Protein AF-A0A382C9W7-F1 (afdb_monomer_lite)

Sequence (84 aa):
MPLPVVDYLKIPEDREPYLEGHKCSNCDSIFLGERNVCSNCSSRDKIEKIELGNKGKLYSYCIVHRSFPGIDVPYISAIVDLDD

Secondary structure (DSSP, 8-state):
-PPPSSTTEE--SSS--EEEEEEETTT--EEES--SB-TTT--BS-EEEEEPPS-EEEEEEEEES--STTS-SSEEEEEEEE--

Organism: NCBI:txid408172

pLDDT: mean 93.34, std 4.52, range [64.75, 98.19]

InterPro domains:
  IPR002878 ChsH2, C-terminal OB-fold domain [PF01796] (51-84)
  IPR012340 Nucleic acid-binding, OB-fold [SSF50249] (15-84)
  IPR022002 ChsH2, rubredoxin-like zinc ribbon domain [PF12172] (15-45)
  IPR052513 Thioester Dehydratase-Related Protein [PTHR34075] (16-84)

Radius of gyration: 15.92 Å; chains: 1; bounding box: 37×33×40 Å

Foldseek 3Di:
DDDDPDPQFDDDPPDDIFGKWKAAPPPRDIDGDDDQADPPPRDGNRIDIDTFDPDFAFPDKDQDQDDDPPDDDGDIDTDTDGPD

Structure (mmCIF, N/CA/C/O backbone):
data_AF-A0A382C9W7-F1
#
_entry.id   AF-A0A382C9W7-F1
#
loop_
_atom_site.group_PDB
_atom_site.id
_atom_site.type_symbol
_atom_site.label_atom_id
_atom_site.label_alt_id
_atom_site.label_comp_id
_atom_site.label_asym_id
_atom_site.label_entity_id
_atom_site.label_seq_id
_atom_site.pdbx_PDB_ins_code
_atom_site.Cartn_x
_atom_site.Cartn_y
_atom_site.Cartn_z
_atom_site.occupancy
_atom_site.B_iso_or_equiv
_atom_site.auth_seq_id
_atom_site.auth_comp_id
_atom_site.auth_asym_id
_atom_site.auth_atom_id
_atom_site.pdbx_PDB_model_num
ATOM 1 N N . MET A 1 1 ? 17.011 -12.824 5.429 1.00 64.75 1 MET A N 1
ATOM 2 C CA . MET A 1 1 ? 15.585 -12.450 5.426 1.00 64.75 1 MET A CA 1
ATOM 3 C C . MET A 1 1 ? 15.440 -11.221 4.540 1.00 64.75 1 MET A C 1
ATOM 5 O O . MET A 1 1 ? 16.250 -10.313 4.714 1.00 64.75 1 MET A O 1
ATOM 9 N N . PRO A 1 2 ? 14.548 -11.215 3.539 1.00 77.12 2 PRO A N 1
ATOM 10 C CA . PRO A 1 2 ? 14.321 -10.028 2.716 1.00 77.12 2 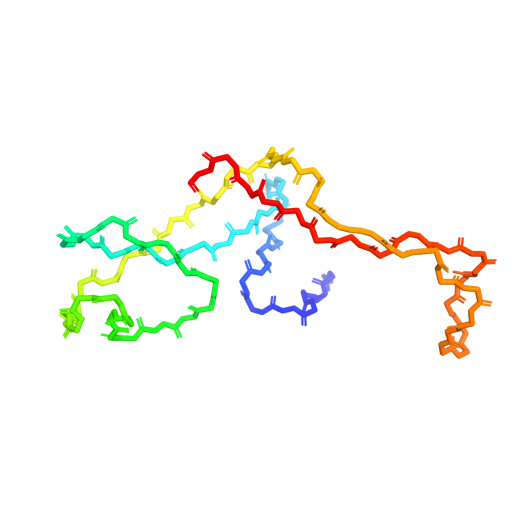PRO A CA 1
ATOM 11 C C . PRO A 1 2 ? 13.877 -8.865 3.609 1.00 77.12 2 PRO A C 1
ATOM 13 O O . PRO A 1 2 ? 13.006 -9.031 4.459 1.00 77.12 2 PRO A O 1
ATOM 16 N N . LEU A 1 3 ? 14.518 -7.707 3.452 1.00 85.94 3 LEU A N 1
ATOM 17 C CA . LEU A 1 3 ? 14.143 -6.501 4.182 1.00 85.94 3 LEU A CA 1
ATOM 18 C C . LEU A 1 3 ? 13.020 -5.796 3.418 1.00 85.94 3 LEU A C 1
ATOM 20 O O . LEU A 1 3 ? 13.159 -5.599 2.206 1.00 85.94 3 LEU A O 1
ATOM 24 N N . PRO A 1 4 ? 11.918 -5.417 4.084 1.00 90.00 4 PRO A N 1
ATOM 25 C CA . PRO A 1 4 ? 10.874 -4.665 3.421 1.00 90.00 4 PRO A CA 1
ATOM 26 C C . PRO A 1 4 ? 11.393 -3.268 3.074 1.00 90.00 4 PRO A C 1
ATOM 28 O O . PRO A 1 4 ? 12.094 -2.628 3.854 1.00 90.00 4 PRO A O 1
ATOM 31 N N . VAL A 1 5 ? 11.034 -2.789 1.885 1.00 89.31 5 VAL A N 1
ATOM 32 C CA . VAL A 1 5 ? 11.389 -1.435 1.432 1.00 89.31 5 VAL A CA 1
ATOM 33 C C . VAL A 1 5 ? 10.650 -0.343 2.222 1.00 89.31 5 VAL A C 1
ATOM 35 O O . VAL A 1 5 ? 11.088 0.803 2.254 1.00 89.31 5 VAL A O 1
ATOM 38 N N . VAL A 1 6 ? 9.532 -0.699 2.860 1.00 91.50 6 VAL A N 1
ATOM 39 C CA . VAL A 1 6 ? 8.657 0.184 3.641 1.00 91.50 6 VAL A CA 1
ATOM 40 C C . VAL A 1 6 ? 8.107 -0.558 4.859 1.00 91.50 6 VAL A C 1
ATOM 42 O O . VAL A 1 6 ? 7.810 -1.746 4.773 1.00 91.50 6 VAL A O 1
ATOM 45 N N . ASP A 1 7 ? 7.902 0.142 5.975 1.00 92.38 7 ASP A N 1
ATOM 46 C CA . ASP A 1 7 ? 7.534 -0.479 7.263 1.00 92.38 7 ASP A CA 1
ATOM 47 C C . ASP A 1 7 ? 6.159 -1.164 7.272 1.00 92.38 7 ASP A C 1
ATOM 49 O O . ASP A 1 7 ? 5.907 -2.077 8.065 1.00 92.38 7 ASP A O 1
ATOM 53 N N . TYR A 1 8 ? 5.253 -0.716 6.401 1.00 93.12 8 TYR A N 1
ATOM 54 C CA . TYR A 1 8 ? 3.907 -1.271 6.256 1.00 93.12 8 TYR A CA 1
ATOM 55 C C . TYR A 1 8 ? 3.851 -2.479 5.309 1.00 93.12 8 TYR A C 1
ATOM 57 O O . TYR A 1 8 ? 2.790 -3.077 5.170 1.00 93.12 8 TYR A O 1
ATOM 65 N N . LEU A 1 9 ? 4.966 -2.876 4.683 1.00 94.00 9 LEU A N 1
ATOM 66 C CA . LEU A 1 9 ? 5.079 -4.164 3.998 1.00 94.00 9 LEU A CA 1
ATOM 67 C C . LEU A 1 9 ? 5.613 -5.199 4.990 1.00 94.00 9 LEU A C 1
ATOM 69 O O . LEU A 1 9 ? 6.777 -5.155 5.387 1.00 94.00 9 LEU A O 1
ATOM 73 N N . LYS A 1 10 ? 4.767 -6.140 5.398 1.00 93.19 10 LYS A N 1
ATOM 74 C CA . LYS A 1 10 ? 5.140 -7.194 6.344 1.00 93.19 10 LYS A CA 1
ATOM 75 C C . LYS A 1 10 ? 5.511 -8.460 5.586 1.00 93.19 10 LYS A C 1
ATOM 77 O O . LYS A 1 10 ? 4.753 -8.918 4.736 1.00 93.19 10 LYS A O 1
ATOM 82 N N . ILE A 1 11 ? 6.668 -9.028 5.923 1.00 93.31 11 ILE A N 1
ATOM 83 C CA . ILE A 1 11 ? 7.198 -10.256 5.316 1.00 93.31 11 ILE A CA 1
ATOM 84 C C . ILE A 1 11 ? 7.436 -11.287 6.433 1.00 93.31 11 ILE A C 1
ATOM 86 O O . ILE A 1 11 ? 8.553 -11.391 6.942 1.00 93.31 11 ILE A O 1
ATOM 90 N N . PRO A 1 12 ? 6.382 -11.976 6.900 1.00 91.69 12 PRO A N 1
ATOM 91 C CA . PRO A 1 12 ? 6.512 -13.040 7.895 1.00 91.69 12 PRO A CA 1
ATOM 92 C C . PRO A 1 12 ? 7.184 -14.290 7.296 1.00 91.69 12 PRO A C 1
ATOM 94 O O . PRO A 1 12 ? 7.135 -14.502 6.089 1.00 91.69 12 PRO A O 1
ATOM 97 N N . GLU A 1 13 ? 7.801 -15.129 8.134 1.00 89.81 13 GLU A N 1
ATOM 98 C CA . GLU A 1 13 ? 8.468 -16.364 7.678 1.00 89.81 13 GLU A CA 1
ATOM 99 C C . GLU A 1 13 ? 7.470 -17.469 7.286 1.00 89.81 13 GLU A C 1
ATOM 101 O O . GLU A 1 13 ? 7.734 -18.241 6.368 1.00 89.81 13 GLU A O 1
ATOM 106 N N . ASP A 1 14 ? 6.310 -1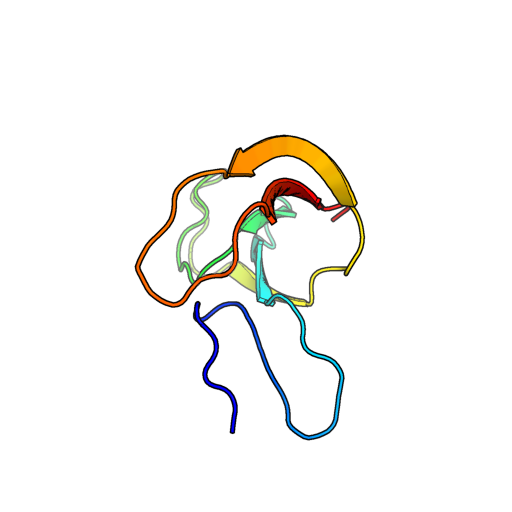7.508 7.950 1.00 91.75 14 ASP A N 1
ATOM 107 C CA . ASP A 1 14 ? 5.362 -18.630 7.883 1.00 91.75 14 ASP A CA 1
ATOM 108 C C . ASP A 1 14 ? 4.127 -18.376 7.002 1.00 91.75 14 ASP A C 1
ATOM 110 O O . ASP A 1 14 ? 3.246 -19.234 6.902 1.00 91.75 14 ASP A O 1
ATOM 114 N N . ARG A 1 15 ? 3.996 -17.187 6.396 1.00 91.12 15 ARG A N 1
ATOM 115 C CA . ARG A 1 15 ? 2.843 -16.854 5.544 1.00 91.12 15 ARG A CA 1
ATOM 116 C C . ARG A 1 15 ? 3.186 -15.844 4.453 1.00 91.12 15 ARG A C 1
ATOM 118 O O . ARG A 1 15 ? 4.264 -15.261 4.443 1.00 91.12 15 ARG A O 1
ATOM 125 N N . GLU A 1 16 ? 2.231 -15.628 3.554 1.00 91.50 16 GLU A N 1
ATOM 126 C CA . GLU A 1 16 ? 2.369 -14.667 2.462 1.00 91.50 16 GLU A CA 1
ATOM 127 C C . GLU A 1 16 ? 2.594 -13.228 2.975 1.00 91.50 16 GLU A C 1
ATOM 129 O O . GLU A 1 16 ? 2.008 -12.831 3.994 1.00 91.50 16 GLU A O 1
ATOM 134 N N . PRO A 1 17 ? 3.425 -12.427 2.279 1.00 93.06 17 PRO A N 1
ATOM 135 C CA . PRO A 1 17 ? 3.579 -11.009 2.566 1.00 93.06 17 PRO A CA 1
ATOM 136 C C . PRO A 1 17 ? 2.258 -10.250 2.432 1.00 93.06 17 PRO A C 1
ATOM 138 O O . PRO A 1 17 ? 1.429 -10.561 1.578 1.00 93.06 17 PRO A O 1
ATOM 141 N N . TYR A 1 18 ? 2.087 -9.217 3.251 1.00 93.88 18 TYR A N 1
ATOM 142 C CA . TYR A 1 18 ? 0.864 -8.417 3.274 1.00 93.88 18 TYR A CA 1
ATOM 143 C C . TYR A 1 18 ? 1.156 -6.948 3.582 1.00 93.88 18 TYR A C 1
ATOM 145 O O . TYR A 1 18 ? 2.216 -6.597 4.114 1.00 93.88 18 TYR A O 1
ATOM 153 N N . LEU A 1 19 ? 0.194 -6.084 3.255 1.00 94.62 19 LEU A N 1
ATOM 154 C CA . LEU A 1 19 ? 0.226 -4.673 3.625 1.00 94.62 19 LEU A CA 1
ATOM 155 C C . LEU A 1 19 ? -0.508 -4.464 4.955 1.00 94.62 19 LEU A C 1
ATOM 157 O O . LEU A 1 19 ? -1.669 -4.839 5.110 1.00 94.62 19 LEU A O 1
ATOM 161 N N . GLU A 1 20 ? 0.175 -3.854 5.919 1.00 95.62 20 GLU A N 1
ATOM 162 C CA . GLU A 1 20 ? -0.407 -3.412 7.187 1.00 95.62 20 GLU A CA 1
ATOM 163 C C . GLU A 1 20 ? -0.990 -2.004 7.016 1.00 95.62 20 GLU A C 1
ATOM 165 O O . GLU A 1 20 ? -0.269 -1.022 6.818 1.00 95.62 20 GLU A O 1
ATOM 170 N N . GLY A 1 21 ? -2.314 -1.916 7.084 1.00 95.06 21 GLY A N 1
ATOM 171 C CA . GLY A 1 21 ? -3.061 -0.669 7.122 1.00 95.06 21 GLY A CA 1
ATOM 172 C C . GLY A 1 21 ? -3.362 -0.222 8.550 1.00 95.06 21 GLY A C 1
ATOM 173 O O . GLY A 1 21 ? -3.290 -0.984 9.513 1.00 95.06 21 GLY A O 1
ATOM 174 N N . HIS A 1 22 ? -3.749 1.039 8.676 1.00 95.31 22 HIS A N 1
ATOM 175 C CA . HIS A 1 22 ? -4.118 1.689 9.923 1.00 95.31 22 HIS A CA 1
ATOM 176 C C . HIS A 1 22 ? -5.522 2.270 9.781 1.00 95.31 22 HIS A C 1
ATOM 178 O O . HIS A 1 22 ? -5.712 3.299 9.130 1.00 95.31 22 HIS A O 1
ATOM 184 N N . LYS A 1 23 ? -6.512 1.603 10.376 1.00 95.50 23 LYS A N 1
ATOM 185 C CA . LYS A 1 23 ? -7.924 1.970 10.276 1.00 95.50 23 LYS A CA 1
ATOM 186 C C . LYS A 1 23 ? -8.371 2.765 11.491 1.00 95.50 23 LYS A C 1
ATOM 188 O O . LYS A 1 23 ? -8.146 2.372 12.632 1.00 95.50 23 LYS A O 1
ATOM 193 N N . CYS A 1 24 ? -9.036 3.888 11.248 1.00 96.12 24 CYS A N 1
ATOM 194 C CA . CYS A 1 24 ? -9.673 4.658 12.304 1.00 96.12 24 CYS A CA 1
ATOM 195 C C . CYS A 1 24 ? -10.992 4.003 12.732 1.00 96.12 24 CYS A C 1
ATOM 197 O O . CYS A 1 24 ? -11.920 3.922 11.932 1.00 96.12 24 CYS A O 1
ATOM 199 N N . SER A 1 25 ? -11.126 3.633 14.005 1.00 94.75 25 SER A N 1
ATOM 200 C CA . SER A 1 25 ? -12.350 3.021 14.543 1.00 94.75 25 SER A CA 1
ATOM 201 C C . SER A 1 25 ? -13.529 3.992 14.705 1.00 94.75 25 SER A C 1
ATOM 203 O O . SER A 1 25 ? -14.629 3.565 15.036 1.00 94.75 25 SER A O 1
ATOM 205 N N . ASN A 1 26 ? -13.330 5.294 14.463 1.00 95.19 26 ASN A N 1
ATOM 206 C CA . ASN A 1 26 ? -14.383 6.313 14.567 1.00 95.19 26 ASN A CA 1
ATOM 207 C C . ASN A 1 26 ? -15.009 6.719 13.220 1.00 95.19 26 ASN A C 1
ATOM 209 O O . ASN A 1 26 ? -16.160 7.138 13.188 1.00 95.19 26 ASN A O 1
ATOM 213 N N . CYS A 1 27 ? -14.252 6.672 12.121 1.00 95.06 27 CYS A N 1
ATOM 214 C CA . CYS A 1 27 ? -14.717 7.140 10.803 1.00 95.06 27 CYS A CA 1
ATOM 215 C C . CYS A 1 27 ? -14.346 6.203 9.648 1.00 95.06 27 CYS A C 1
ATOM 217 O O . CYS A 1 27 ? -14.447 6.595 8.488 1.00 95.06 27 CYS A O 1
ATOM 219 N N . ASP A 1 28 ? -13.838 5.014 9.971 1.00 94.50 28 ASP A N 1
ATOM 220 C CA . ASP A 1 28 ? -13.447 3.952 9.043 1.00 94.50 28 ASP A CA 1
ATOM 221 C C . ASP A 1 28 ? -12.361 4.302 8.016 1.00 94.50 28 ASP A C 1
ATOM 223 O O . ASP A 1 28 ? -11.990 3.450 7.219 1.00 94.50 28 ASP A O 1
ATOM 227 N N . SER A 1 29 ? -11.784 5.507 8.053 1.00 94.69 29 SER A N 1
ATOM 228 C CA . SER A 1 29 ? -10.687 5.877 7.154 1.00 94.69 29 SER A CA 1
ATOM 229 C C . SER A 1 29 ? -9.452 5.007 7.386 1.00 94.69 29 SER A C 1
ATOM 231 O O . SER A 1 29 ? -9.021 4.830 8.531 1.00 94.69 29 SER A O 1
ATOM 233 N N . ILE A 1 30 ? -8.872 4.518 6.292 1.00 95.12 30 ILE A N 1
ATOM 234 C CA . ILE A 1 30 ? -7.696 3.647 6.270 1.00 95.12 30 ILE A CA 1
ATOM 235 C C . ILE A 1 30 ? -6.485 4.440 5.776 1.00 95.12 30 ILE A C 1
ATOM 237 O O . ILE A 1 30 ? -6.578 5.248 4.852 1.00 95.12 30 ILE A O 1
ATOM 241 N N . PHE A 1 31 ? -5.333 4.208 6.400 1.00 93.88 31 PHE A N 1
ATOM 242 C CA . PHE A 1 31 ? -4.066 4.837 6.044 1.00 93.88 31 PHE A CA 1
ATOM 243 C C . PHE A 1 31 ? -2.950 3.795 5.951 1.00 93.88 31 PHE A C 1
ATOM 245 O O . PHE A 1 31 ? -2.942 2.823 6.702 1.00 93.88 31 PHE A O 1
ATOM 252 N N . LEU A 1 32 ? -1.974 4.027 5.072 1.00 92.56 32 LEU A N 1
ATOM 253 C CA . LEU A 1 32 ? -0.691 3.323 5.108 1.00 92.56 32 LEU A CA 1
ATOM 254 C C . LEU A 1 32 ? 0.306 4.104 5.974 1.00 92.56 32 LEU A C 1
ATOM 256 O O . LEU A 1 32 ? 0.404 5.334 5.879 1.00 92.56 32 LEU A O 1
ATOM 260 N N . GLY A 1 33 ? 1.058 3.371 6.795 1.00 87.88 33 GLY A N 1
ATOM 261 C CA . GLY A 1 33 ? 2.014 3.920 7.756 1.00 87.88 33 GLY A CA 1
ATOM 262 C C . GLY A 1 33 ? 1.390 4.299 9.102 1.00 87.88 33 GLY A C 1
ATOM 263 O O . GLY A 1 33 ? 0.239 4.731 9.185 1.00 87.88 33 GLY A O 1
ATOM 264 N N . GLU A 1 34 ? 2.180 4.140 10.163 1.00 87.81 34 GLU A N 1
ATOM 265 C CA . GLU A 1 34 ? 1.726 4.296 11.542 1.00 87.81 34 GLU A CA 1
ATOM 266 C C . GLU A 1 34 ? 1.394 5.749 11.891 1.00 87.81 34 GLU A C 1
ATOM 268 O O . GLU A 1 34 ? 2.137 6.684 11.576 1.00 87.81 34 GLU A O 1
ATOM 273 N N . ARG A 1 35 ? 0.242 5.945 12.543 1.00 88.25 35 ARG A N 1
ATOM 274 C CA . ARG A 1 35 ? -0.257 7.257 12.963 1.00 88.25 35 ARG A CA 1
ATOM 275 C C . ARG A 1 35 ? -1.040 7.138 14.265 1.00 88.25 35 ARG A C 1
ATOM 277 O O . ARG A 1 35 ? -1.805 6.198 14.442 1.00 88.25 35 ARG A O 1
ATOM 284 N N . ASN A 1 36 ? -0.926 8.161 15.113 1.00 90.38 36 ASN A N 1
ATOM 285 C CA . ASN A 1 36 ? -1.680 8.266 16.372 1.00 90.38 36 ASN A CA 1
ATOM 286 C C . ASN A 1 36 ? -2.929 9.160 16.261 1.00 90.38 36 ASN A C 1
ATOM 288 O O . ASN A 1 36 ? -3.758 9.197 17.169 1.00 90.38 36 ASN A O 1
ATOM 292 N N . VAL A 1 37 ? -3.069 9.905 15.158 1.00 94.38 37 VAL A N 1
ATOM 293 C CA . VAL A 1 37 ? -4.167 10.859 14.935 1.00 94.38 37 VAL A CA 1
ATOM 294 C C . VAL A 1 37 ? -4.763 10.655 13.547 1.00 94.38 37 VAL A C 1
ATOM 296 O O . VAL A 1 37 ? -4.038 10.608 12.553 1.00 94.38 37 VAL A O 1
ATOM 299 N N . CYS A 1 38 ? -6.090 10.556 13.475 1.00 95.00 38 CYS A N 1
ATOM 300 C CA . CYS A 1 38 ? -6.811 10.414 12.213 1.00 95.00 38 CYS A CA 1
ATOM 301 C C . CYS A 1 38 ? -6.817 11.739 11.439 1.00 95.00 38 CYS A C 1
ATOM 303 O O . CYS A 1 38 ? -7.331 12.741 11.932 1.00 95.00 38 CYS A O 1
ATOM 305 N N . SER A 1 39 ? -6.319 11.740 10.200 1.00 93.19 39 SER A N 1
ATOM 306 C CA . SER A 1 39 ? -6.314 12.937 9.343 1.00 93.19 39 SER A CA 1
ATOM 307 C C . SER A 1 39 ? -7.701 13.335 8.821 1.00 93.19 39 SER A C 1
ATOM 309 O O . SER A 1 39 ? -7.855 14.455 8.351 1.00 93.19 39 SER A O 1
ATOM 311 N N . ASN A 1 40 ? -8.697 12.446 8.906 1.00 94.75 40 ASN A N 1
ATOM 312 C CA . ASN A 1 40 ? -10.062 12.714 8.450 1.00 94.75 40 ASN A CA 1
ATOM 313 C C . ASN A 1 40 ? -10.937 13.323 9.563 1.00 94.75 40 ASN A C 1
ATOM 315 O O . ASN A 1 40 ? -11.535 14.376 9.378 1.00 94.75 40 ASN A O 1
ATOM 319 N N . CYS A 1 41 ? -10.980 12.697 10.748 1.00 95.81 41 CYS A N 1
ATOM 320 C CA . CYS A 1 41 ? -11.862 13.124 11.848 1.00 95.81 41 CYS A CA 1
ATOM 321 C C . CYS A 1 41 ? -11.140 13.655 13.099 1.00 95.81 41 CYS A C 1
ATOM 323 O O . CYS A 1 41 ? -11.794 14.009 14.075 1.00 95.81 41 CYS A O 1
ATOM 325 N N . SER A 1 42 ? -9.804 13.715 13.104 1.00 94.88 42 SER A N 1
ATOM 326 C CA . SER A 1 42 ? -8.982 14.185 14.237 1.00 94.88 42 SER A CA 1
ATOM 327 C C . SER A 1 42 ? -9.084 13.366 15.534 1.00 94.88 42 SER A C 1
ATOM 329 O O . SER A 1 42 ? -8.557 13.787 16.567 1.00 94.88 42 SER A O 1
ATOM 331 N N . SER A 1 43 ? -9.704 12.179 15.510 1.00 93.88 43 SER A 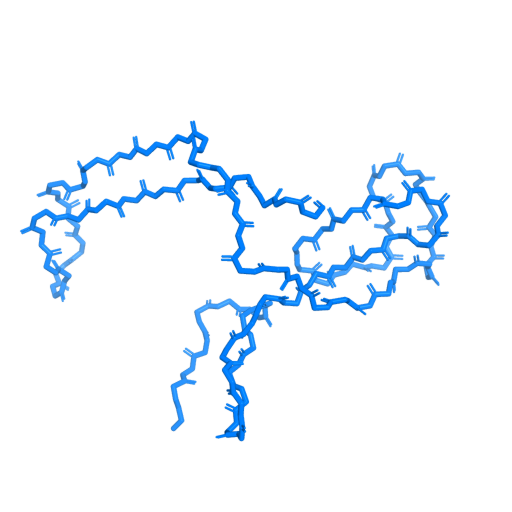N 1
ATOM 332 C CA . SER A 1 43 ? -9.689 11.257 16.651 1.00 93.88 43 SER A CA 1
ATOM 333 C C . SER A 1 43 ? -8.258 10.819 16.978 1.00 93.88 43 SER A C 1
ATOM 335 O O . SER A 1 43 ? -7.482 10.504 16.069 1.00 93.88 43 SER 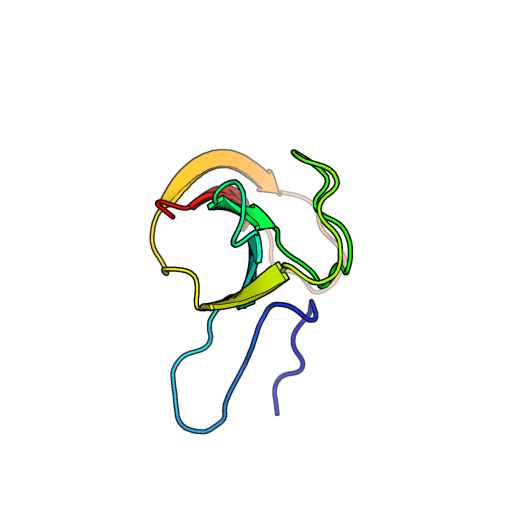A O 1
ATOM 337 N N . ARG A 1 44 ? -7.935 10.745 18.268 1.00 94.25 44 ARG A N 1
ATOM 338 C CA . ARG A 1 44 ? -6.629 10.312 18.786 1.00 94.25 44 ARG A CA 1
ATOM 339 C C . ARG A 1 44 ? -6.738 8.923 19.385 1.00 94.25 44 ARG A C 1
ATOM 341 O O . ARG A 1 44 ? -7.786 8.610 19.940 1.00 94.25 44 ARG A O 1
ATOM 348 N N . ASP A 1 45 ? -5.685 8.121 19.262 1.00 90.94 45 ASP A N 1
ATOM 349 C CA . ASP A 1 45 ? -5.582 6.795 19.897 1.00 90.94 45 ASP A CA 1
ATOM 350 C C . ASP A 1 45 ? -6.752 5.852 19.534 1.00 90.94 45 ASP A C 1
ATOM 352 O O . ASP A 1 45 ? -7.151 4.971 20.292 1.00 90.94 45 ASP A O 1
ATOM 356 N N . LYS A 1 46 ? -7.338 6.074 18.350 1.00 93.06 46 LYS A N 1
ATOM 357 C CA . LYS A 1 46 ? -8.447 5.307 17.755 1.00 93.06 46 LYS A CA 1
ATOM 358 C C . LYS A 1 46 ? -8.046 4.707 16.410 1.00 93.06 46 LYS A C 1
ATOM 360 O O . LYS A 1 46 ? -8.880 4.558 15.523 1.00 93.06 46 LYS A O 1
ATOM 365 N N . ILE A 1 47 ? -6.753 4.475 16.218 1.00 94.06 47 ILE A N 1
ATOM 366 C CA . ILE A 1 47 ? -6.204 3.895 14.998 1.00 94.06 47 ILE A CA 1
ATOM 367 C C . ILE A 1 47 ? -5.734 2.486 15.329 1.00 94.06 47 ILE A C 1
ATOM 369 O O . ILE A 1 47 ? -4.903 2.295 16.213 1.00 94.06 47 ILE A O 1
ATOM 373 N N . GLU A 1 48 ? -6.273 1.514 14.610 1.00 94.50 48 GLU A N 1
ATOM 374 C CA . GLU A 1 48 ? -6.015 0.093 14.804 1.00 94.50 48 GLU A CA 1
ATOM 375 C C . GLU A 1 48 ? -5.320 -0.480 13.571 1.00 94.50 48 GLU A C 1
ATOM 377 O O . GLU A 1 48 ? -5.557 -0.040 12.443 1.00 94.50 48 GLU A O 1
ATOM 382 N N . LYS A 1 49 ? -4.430 -1.451 13.788 1.00 95.06 49 LYS A N 1
ATOM 383 C CA . LYS A 1 49 ? -3.724 -2.140 12.705 1.00 95.06 49 LYS A CA 1
ATOM 384 C C . LYS A 1 49 ? -4.663 -3.145 12.053 1.00 95.06 49 LYS A C 1
ATOM 386 O O . LYS A 1 49 ? -5.303 -3.928 12.752 1.00 95.06 49 LYS A O 1
ATOM 391 N N . ILE A 1 50 ? -4.710 -3.134 10.729 1.00 95.06 50 ILE A N 1
ATOM 392 C CA . ILE A 1 50 ? -5.470 -4.084 9.922 1.00 95.06 50 ILE A CA 1
ATOM 393 C C . ILE A 1 50 ? -4.577 -4.672 8.832 1.00 95.06 50 ILE A C 1
ATOM 395 O O . ILE A 1 50 ? -3.647 -4.029 8.351 1.00 95.06 50 ILE A O 1
ATOM 399 N N . GLU A 1 51 ? -4.863 -5.904 8.442 1.00 95.12 51 GLU A N 1
ATOM 400 C CA . GLU A 1 51 ? -4.285 -6.511 7.246 1.00 95.12 51 GLU A CA 1
ATOM 401 C C . GLU A 1 51 ? -5.153 -6.125 6.046 1.00 95.12 51 GLU A C 1
ATOM 403 O O . GLU A 1 51 ? -6.361 -6.359 6.069 1.00 95.12 51 GLU A O 1
ATOM 408 N N . LEU A 1 52 ? -4.551 -5.485 5.040 1.00 95.50 52 LEU A N 1
ATOM 409 C CA . LEU A 1 52 ? -5.242 -5.093 3.810 1.00 95.50 52 LEU A CA 1
ATOM 410 C C . LEU A 1 52 ? -5.306 -6.259 2.822 1.00 95.50 52 LEU A C 1
ATOM 412 O O . LEU A 1 52 ? -4.471 -7.168 2.845 1.00 95.50 52 LEU A O 1
ATOM 416 N N . GLY A 1 53 ? -6.285 -6.213 1.926 1.00 92.94 53 GLY A N 1
ATOM 417 C CA . GLY A 1 53 ? -6.430 -7.161 0.839 1.00 92.94 53 GLY A CA 1
ATOM 418 C C . GLY A 1 53 ? -5.336 -7.036 -0.225 1.00 92.94 53 GLY A C 1
ATOM 419 O O . GLY A 1 53 ? -4.640 -6.033 -0.361 1.00 92.94 53 GLY A O 1
ATOM 420 N N . ASN A 1 54 ? -5.228 -8.081 -1.045 1.00 91.69 54 ASN A N 1
ATOM 421 C CA . ASN A 1 54 ? -4.283 -8.163 -2.167 1.00 91.69 54 ASN A CA 1
ATOM 422 C C . ASN A 1 54 ? -4.944 -7.859 -3.523 1.00 91.69 54 ASN A C 1
ATOM 424 O O . ASN A 1 54 ? -4.477 -8.310 -4.571 1.00 91.69 54 ASN A O 1
ATOM 428 N N . LYS A 1 55 ? -6.083 -7.159 -3.511 1.00 94.75 55 LYS A N 1
ATOM 429 C CA . LYS A 1 55 ? -6.869 -6.827 -4.703 1.00 94.75 55 LYS A CA 1
ATOM 430 C C . LYS A 1 55 ? -7.187 -5.342 -4.736 1.00 94.75 55 LYS A C 1
ATOM 432 O O . LYS A 1 55 ? -7.325 -4.691 -3.705 1.00 94.75 55 LYS A O 1
ATOM 437 N N . GLY A 1 56 ? -7.276 -4.830 -5.951 1.00 95.06 56 GLY A N 1
ATOM 438 C CA . GLY A 1 56 ? -7.578 -3.440 -6.213 1.00 95.06 56 GLY A CA 1
ATOM 439 C C . GLY A 1 56 ? -7.673 -3.174 -7.706 1.00 95.06 56 GLY A C 1
ATOM 440 O O . GLY A 1 56 ? -7.572 -4.082 -8.540 1.00 95.06 56 GLY A O 1
ATOM 441 N N . LYS A 1 57 ? -7.850 -1.905 -8.046 1.00 97.25 57 LYS A N 1
ATOM 442 C CA . LYS A 1 57 ? -7.985 -1.413 -9.415 1.00 97.25 57 LYS A CA 1
ATOM 443 C C . LYS A 1 57 ? -6.785 -0.557 -9.776 1.00 97.25 57 LYS A C 1
ATOM 445 O O . LYS A 1 57 ? -6.337 0.278 -8.997 1.00 97.25 57 LYS A O 1
ATOM 450 N N . LEU A 1 58 ? -6.270 -0.754 -10.988 1.00 96.75 58 LEU A N 1
ATOM 451 C CA . LEU A 1 58 ? -5.205 0.084 -11.521 1.00 96.75 58 LEU A CA 1
ATOM 452 C C . LEU A 1 58 ? -5.737 1.504 -11.728 1.00 96.75 58 LEU A C 1
ATOM 454 O O . LEU A 1 58 ? -6.553 1.729 -12.620 1.00 96.75 58 LEU A O 1
ATOM 458 N N . TYR A 1 59 ? -5.264 2.442 -10.915 1.00 97.25 59 TYR A N 1
ATOM 459 C CA . TYR A 1 59 ? -5.676 3.838 -10.994 1.00 97.25 59 TYR A CA 1
ATOM 460 C C . TYR A 1 59 ? -4.856 4.596 -12.041 1.00 97.25 59 TYR A C 1
ATOM 462 O O . TYR A 1 59 ? -5.393 5.259 -12.925 1.00 97.25 59 TYR A O 1
ATOM 470 N N . SER A 1 60 ? -3.530 4.470 -11.971 1.00 98.19 60 SER A N 1
ATOM 471 C CA . SER A 1 60 ? -2.601 5.126 -12.892 1.00 98.19 60 SER A CA 1
ATOM 472 C C . SER A 1 60 ? -1.322 4.310 -13.030 1.00 98.19 60 SER A C 1
ATOM 474 O O . SER A 1 60 ? -0.939 3.595 -12.104 1.00 98.19 60 SER A O 1
ATOM 476 N N . TYR A 1 61 ? -0.651 4.401 -14.177 1.00 98.06 61 TYR A N 1
ATOM 477 C CA . TYR A 1 61 ? 0.617 3.714 -14.403 1.00 98.06 61 TYR A CA 1
ATOM 478 C C . TYR A 1 61 ? 1.537 4.475 -15.354 1.00 98.06 61 TYR A C 1
ATOM 480 O O . TYR A 1 61 ? 1.106 5.313 -16.146 1.00 98.06 61 TYR A O 1
ATOM 488 N N . CYS A 1 62 ? 2.824 4.146 -15.290 1.00 97.75 62 CYS A N 1
ATOM 489 C CA . CYS A 1 62 ? 3.849 4.624 -16.205 1.00 97.75 62 CYS A CA 1
ATOM 490 C C . CYS A 1 62 ? 4.781 3.472 -16.594 1.00 97.75 62 CYS A C 1
ATOM 492 O O . CYS A 1 62 ? 5.114 2.626 -15.762 1.00 97.75 62 CYS A O 1
ATOM 494 N N . ILE A 1 63 ? 5.224 3.46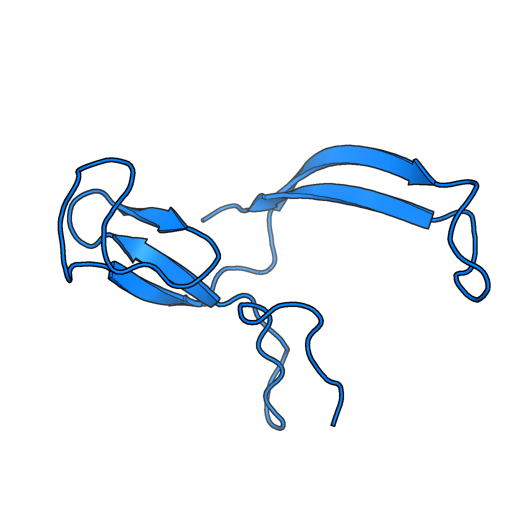3 -17.853 1.00 97.75 63 ILE A N 1
ATOM 495 C CA . ILE A 1 63 ? 6.264 2.552 -18.336 1.00 97.75 63 ILE A CA 1
ATOM 496 C C . ILE A 1 63 ? 7.612 3.261 -18.208 1.00 97.75 63 ILE A C 1
ATOM 498 O O . ILE A 1 63 ? 7.924 4.203 -18.945 1.00 97.75 63 ILE A O 1
ATOM 502 N N . VAL A 1 64 ? 8.416 2.803 -17.256 1.00 97.25 64 VAL A N 1
ATOM 503 C CA . VAL A 1 64 ? 9.711 3.392 -16.929 1.00 97.25 64 VAL A CA 1
ATOM 504 C C . VAL A 1 64 ? 10.780 2.809 -17.849 1.00 97.25 64 VAL A C 1
ATOM 506 O O . VAL A 1 64 ? 11.157 1.649 -17.726 1.00 97.25 64 VAL A O 1
ATOM 509 N N . HIS A 1 65 ? 11.291 3.637 -18.763 1.00 97.31 65 HIS A N 1
ATOM 510 C CA . HIS A 1 65 ? 12.364 3.267 -19.700 1.00 97.31 65 HIS A CA 1
ATOM 511 C C . HIS A 1 65 ? 13.773 3.646 -19.213 1.00 97.31 65 HIS A C 1
ATOM 513 O O . HIS A 1 65 ? 14.762 3.276 -19.841 1.00 97.31 65 HIS A O 1
ATOM 519 N N . ARG A 1 66 ? 13.884 4.427 -18.129 1.00 96.06 66 ARG A N 1
ATOM 520 C CA . ARG A 1 66 ? 15.159 4.853 -17.530 1.00 96.06 66 ARG A CA 1
ATOM 521 C C . ARG A 1 66 ? 15.052 4.787 -16.011 1.00 96.06 66 ARG A C 1
ATOM 523 O O . ARG A 1 66 ? 14.164 5.420 -15.448 1.00 96.06 66 ARG A O 1
ATOM 530 N N . SER A 1 67 ? 15.954 4.046 -15.374 1.00 94.69 67 SER A N 1
ATOM 531 C CA . SER A 1 67 ? 15.999 3.863 -13.919 1.00 94.69 67 SER A CA 1
ATOM 532 C C . SER A 1 67 ? 17.443 3.865 -13.406 1.00 94.69 67 SER A C 1
ATOM 534 O O . SER A 1 67 ? 18.381 4.092 -14.175 1.00 94.69 67 SER A O 1
ATOM 536 N N . PHE A 1 68 ? 17.622 3.666 -12.102 1.00 90.50 68 PHE A N 1
ATOM 537 C CA . PHE A 1 68 ? 18.936 3.591 -11.464 1.00 90.50 68 PHE A CA 1
ATOM 538 C C . PHE A 1 68 ? 19.741 2.378 -11.984 1.00 90.50 68 PHE A C 1
ATOM 540 O O . PHE A 1 68 ? 19.136 1.347 -12.294 1.00 90.50 68 PHE A O 1
ATOM 547 N N . PRO A 1 69 ? 21.087 2.457 -12.085 1.00 93.12 69 PRO A N 1
ATOM 548 C CA . PRO A 1 69 ? 21.908 1.318 -12.498 1.00 93.12 69 PRO A CA 1
ATOM 549 C C . PRO A 1 69 ? 21.626 0.055 -11.670 1.00 93.12 69 PRO A C 1
ATOM 551 O O . PRO A 1 69 ? 21.640 0.102 -10.443 1.00 93.12 69 PRO A O 1
ATOM 554 N N . GLY A 1 7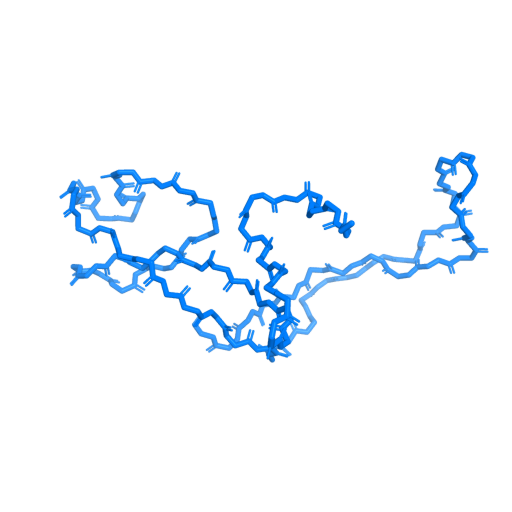0 ? 21.394 -1.073 -12.347 1.00 92.94 70 GLY A N 1
ATOM 555 C CA . GLY A 1 70 ? 21.067 -2.358 -11.714 1.00 92.94 70 GLY A CA 1
ATOM 556 C C . GLY A 1 70 ? 19.572 -2.686 -11.636 1.00 92.94 70 GLY A C 1
ATOM 557 O O . GLY A 1 70 ? 19.233 -3.777 -11.193 1.00 92.94 70 GLY A O 1
ATOM 558 N N . ILE A 1 71 ? 18.686 -1.787 -12.080 1.00 91.81 71 ILE A N 1
ATOM 559 C CA . ILE A 1 71 ? 17.258 -2.081 -12.265 1.00 91.81 71 ILE A CA 1
ATOM 560 C C . ILE A 1 71 ? 16.985 -2.339 -13.747 1.00 91.81 71 ILE A C 1
ATOM 562 O O . ILE A 1 71 ? 17.248 -1.475 -14.588 1.00 91.81 71 ILE A O 1
ATOM 566 N N . ASP A 1 72 ? 16.426 -3.509 -14.051 1.00 95.25 72 ASP A N 1
ATOM 567 C CA . ASP A 1 72 ? 16.025 -3.871 -15.408 1.00 95.25 72 ASP A CA 1
ATOM 568 C C . ASP A 1 72 ? 14.898 -2.961 -15.911 1.00 95.25 72 ASP A C 1
ATOM 570 O O . ASP A 1 72 ? 13.918 -2.690 -15.214 1.00 95.25 72 ASP A O 1
ATOM 574 N N . VAL A 1 73 ? 15.040 -2.486 -17.147 1.00 96.00 73 VAL A N 1
ATOM 575 C CA . VAL A 1 73 ? 14.054 -1.652 -17.844 1.00 96.00 73 VAL A CA 1
ATOM 576 C C . VAL A 1 73 ? 13.716 -2.270 -19.207 1.00 96.00 73 VAL A C 1
ATOM 578 O O . VAL A 1 73 ? 14.600 -2.856 -19.837 1.00 96.00 73 VAL A O 1
ATOM 581 N N . PRO A 1 74 ? 12.476 -2.113 -19.711 1.00 96.19 74 PRO A N 1
ATOM 582 C CA . PRO A 1 74 ? 11.374 -1.350 -19.120 1.00 96.19 74 PRO A CA 1
ATOM 583 C C . PRO A 1 74 ? 10.609 -2.107 -18.022 1.00 96.19 74 PRO A C 1
ATOM 585 O O . PRO A 1 74 ? 10.464 -3.324 -18.085 1.00 96.19 74 PRO A O 1
ATOM 588 N N . TYR A 1 75 ? 10.045 -1.370 -17.060 1.00 95.88 75 TYR A N 1
ATOM 589 C CA . TYR A 1 75 ? 9.083 -1.901 -16.082 1.00 95.88 75 TYR A CA 1
ATOM 590 C C . TYR A 1 75 ? 7.876 -0.972 -15.911 1.00 95.88 75 TYR A C 1
ATOM 592 O O . TYR A 1 75 ? 7.909 0.198 -16.300 1.00 95.88 75 TYR A O 1
ATOM 600 N N . ILE A 1 76 ? 6.799 -1.497 -15.326 1.00 96.88 76 ILE A N 1
ATOM 601 C CA . ILE A 1 76 ? 5.574 -0.742 -15.051 1.00 96.88 76 ILE A CA 1
ATOM 602 C C . ILE A 1 76 ? 5.589 -0.297 -13.588 1.00 96.88 76 ILE A C 1
ATOM 604 O O . ILE A 1 76 ? 5.668 -1.127 -12.687 1.00 96.88 76 ILE A O 1
ATOM 608 N N . SER A 1 77 ? 5.494 1.012 -13.359 1.00 95.69 77 SER A N 1
ATOM 609 C CA . SER A 1 77 ? 5.190 1.587 -12.046 1.00 95.69 77 SER A CA 1
ATOM 610 C C . SER A 1 77 ? 3.708 1.937 -12.001 1.00 95.69 77 SER A C 1
ATOM 612 O O . SER A 1 77 ? 3.207 2.561 -12.939 1.00 95.69 77 SER A O 1
ATOM 614 N N . ALA A 1 78 ? 3.008 1.528 -10.947 1.00 96.75 78 ALA A N 1
ATOM 615 C CA . ALA A 1 78 ? 1.558 1.625 -10.852 1.00 96.75 78 ALA A CA 1
ATOM 616 C C . ALA A 1 78 ? 1.109 2.192 -9.503 1.00 96.75 78 ALA A C 1
ATOM 618 O O . ALA A 1 78 ? 1.704 1.914 -8.464 1.00 96.75 78 ALA A O 1
ATOM 619 N N . ILE A 1 79 ? 0.016 2.947 -9.542 1.00 96.19 79 ILE A N 1
ATOM 620 C CA . ILE A 1 79 ? -0.795 3.318 -8.387 1.00 96.19 79 ILE A CA 1
ATOM 621 C C . ILE A 1 79 ? -2.057 2.461 -8.460 1.00 96.19 79 ILE A C 1
ATOM 623 O O . ILE A 1 79 ? -2.745 2.456 -9.486 1.00 96.19 79 ILE A O 1
ATOM 627 N N . VAL A 1 80 ? -2.330 1.720 -7.391 1.00 95.94 80 VAL A N 1
ATOM 628 C CA . VAL A 1 80 ? -3.471 0.807 -7.284 1.00 95.94 80 VAL A CA 1
ATOM 629 C C . VAL A 1 80 ? -4.373 1.297 -6.160 1.00 95.94 80 VAL A C 1
ATOM 631 O O . VAL A 1 80 ? -3.906 1.460 -5.034 1.00 95.94 80 VAL A O 1
ATOM 634 N N . ASP A 1 81 ? -5.649 1.499 -6.471 1.00 95.06 81 ASP A N 1
ATOM 635 C CA . ASP A 1 81 ? -6.690 1.723 -5.471 1.00 95.06 81 ASP A CA 1
ATOM 636 C C . ASP A 1 81 ? -7.127 0.358 -4.941 1.00 95.06 81 ASP A C 1
ATOM 638 O O . ASP A 1 81 ? -7.675 -0.449 -5.696 1.00 95.06 81 ASP A O 1
ATOM 642 N N . LEU A 1 82 ? -6.835 0.071 -3.674 1.00 95.00 82 LEU A N 1
ATOM 643 C CA . LEU A 1 82 ? -7.255 -1.173 -3.027 1.00 95.00 82 LEU A CA 1
ATOM 644 C C . LEU A 1 82 ? -8.778 -1.196 -2.832 1.00 95.00 82 LEU A C 1
ATOM 646 O O . LEU A 1 82 ? -9.419 -0.148 -2.790 1.00 95.00 82 LEU A O 1
ATOM 650 N N . ASP A 1 83 ? -9.351 -2.399 -2.752 1.00 91.06 83 ASP A N 1
ATOM 651 C CA . ASP A 1 83 ? -10.803 -2.577 -2.591 1.00 91.06 83 ASP A CA 1
ATOM 652 C C . ASP A 1 83 ? -11.308 -2.264 -1.160 1.00 91.06 83 ASP A C 1
ATOM 654 O O . ASP A 1 83 ? -12.521 -2.141 -0.971 1.00 91.06 83 ASP A O 1
ATOM 658 N N . ASP A 1 84 ? -10.402 -2.165 -0.176 1.00 84.31 84 ASP A N 1
ATOM 659 C CA . ASP A 1 84 ? -10.681 -1.939 1.256 1.00 84.31 84 ASP A CA 1
ATOM 660 C C . ASP A 1 84 ? -10.953 -0.473 1.644 1.00 84.31 84 ASP A C 1
ATOM 662 O O . ASP A 1 84 ? -10.313 0.445 1.077 1.00 84.31 84 ASP A O 1
#